Protein AF-A0A5D0MHE4-F1 (afdb_monomer)

InterPro domains:
  IPR003742 RNA methyltransferase RlmH [PF02590] (1-82)
  IPR003742 RNA methyltransferase RlmH [PTHR33603] (1-83)
  IPR029026 tRNA (guanine-N1-)-methyltransferase, N-terminal [G3DSA:3.40.1280.10] (1-83)
  IPR029028 Alpha/beta knot methyltransferases [SSF75217] (1-82)

Foldseek 3Di:
DALPFDEDDLVRVLVVVVVQVVVVHDDDDDFDAPVTDDPVVVVPDPGDYHPDNDDDHRVVVVVSVVVSVVVSCCVVVVPVPPD

Radius of gyration: 13.43 Å; Cα contacts (8 Å, |Δi|>4): 79; chains: 1; bounding box: 35×23×32 Å

Organism: NCBI:txid2703815

Sequence (83 aa):
LDYRGRILTTEKFAEKIDSKLKHGKHVSFYIGNYYGIDENTLKKADLVLSLSRMTFNHELTVLILLEQIYRVDNILFGGNYHK

Nearest PDB structures (foldseek):
  1o6d-assembly1_A  TM=9.438E-01  e=3.948E-06  Thermotoga maritima
  1to0-assembly2_D  TM=9.609E-01  e=1.388E-05  Bacillus subtilis
  5twj-assembly1_C  TM=9.192E-01  e=3.448E-04  Escherichia coli
  1ns5-assembly1_A  TM=9.188E-01  e=7.434E-04  Escherichia coli
  7cf7-assembly1_B  TM=5.797E-01  e=7.450E-03  Escherichia coli K-12

Solvent-accessible surface area (backbone atoms only — not comparable to full-atom values): 5138 Å² total; per-residue (Å²): 77,39,61,88,29,53,75,65,55,70,67,60,46,32,54,54,51,49,57,40,47,77,71,74,42,87,86,83,88,57,74,35,60,98,90,47,70,59,69,74,61,57,72,70,45,97,68,54,40,15,96,40,94,61,89,68,58,61,70,57,48,52,54,54,48,52,53,51,51,53,50,29,48,33,70,76,58,68,67,49,93,86,115

Mean predicted aligned error: 4.09 Å

Structure (mmCIF, N/CA/C/O backbone):
data_AF-A0A5D0MHE4-F1
#
_entry.id   AF-A0A5D0MHE4-F1
#
loop_
_atom_site.group_PDB
_atom_site.id
_atom_site.type_symbol
_atom_site.label_atom_id
_atom_site.label_alt_id
_atom_site.label_comp_id
_atom_site.label_asym_id
_atom_site.label_entity_id
_atom_site.label_seq_id
_atom_site.pdbx_PDB_ins_code
_atom_site.Cartn_x
_atom_site.Cartn_y
_atom_site.Cartn_z
_atom_site.occupancy
_atom_site.B_iso_or_equiv
_atom_site.auth_seq_id
_atom_site.auth_comp_id
_atom_site.auth_asym_id
_atom_site.auth_atom_id
_atom_site.pdbx_PDB_model_num
ATOM 1 N N . LEU A 1 1 ? 5.276 1.681 2.592 1.00 93.81 1 LEU A N 1
ATOM 2 C CA . LEU A 1 1 ? 5.539 0.604 1.623 1.00 93.81 1 LEU A CA 1
ATOM 3 C C . LEU A 1 1 ? 6.832 -0.071 2.014 1.00 93.81 1 LEU A C 1
ATOM 5 O O . LEU A 1 1 ? 7.840 0.611 2.124 1.00 93.81 1 LEU A O 1
ATOM 9 N N . ASP A 1 2 ? 6.778 -1.369 2.283 1.00 93.00 2 ASP A N 1
ATOM 10 C CA . ASP A 1 2 ? 7.937 -2.177 2.671 1.00 93.00 2 ASP A CA 1
ATOM 11 C C . ASP A 1 2 ? 7.743 -3.595 2.124 1.00 93.00 2 ASP A C 1
ATOM 13 O O . ASP A 1 2 ? 6.630 -4.122 2.178 1.00 93.00 2 ASP A O 1
ATOM 17 N N . TYR A 1 3 ? 8.802 -4.216 1.599 1.00 89.75 3 TYR A N 1
ATOM 18 C CA . TYR A 1 3 ? 8.728 -5.550 0.989 1.00 89.75 3 TYR A CA 1
ATOM 19 C C . TYR A 1 3 ? 8.302 -6.641 1.989 1.00 89.75 3 TYR A C 1
ATOM 21 O O . TYR A 1 3 ? 7.708 -7.642 1.588 1.00 89.75 3 TYR A O 1
ATOM 29 N N . ARG A 1 4 ? 8.535 -6.424 3.294 1.00 90.81 4 ARG A N 1
ATOM 30 C CA . ARG A 1 4 ? 8.120 -7.303 4.406 1.00 90.81 4 ARG A CA 1
ATOM 31 C C . ARG A 1 4 ? 6.646 -7.133 4.785 1.00 90.81 4 ARG A C 1
ATOM 33 O O . ARG A 1 4 ? 6.147 -7.830 5.666 1.00 90.81 4 ARG A O 1
ATOM 40 N N . GLY A 1 5 ? 5.963 -6.171 4.169 1.00 94.19 5 GLY A N 1
ATOM 41 C CA . GLY A 1 5 ? 4.558 -5.881 4.401 1.00 94.19 5 GLY A CA 1
ATOM 42 C C . GLY A 1 5 ? 3.614 -6.969 3.899 1.00 94.19 5 GLY A C 1
ATOM 43 O O . GLY A 1 5 ? 3.996 -7.945 3.254 1.00 94.19 5 GLY A O 1
ATOM 44 N N . ARG A 1 6 ? 2.326 -6.767 4.162 1.00 97.06 6 ARG A N 1
ATOM 45 C CA . ARG A 1 6 ? 1.270 -7.636 3.638 1.00 97.06 6 ARG A CA 1
ATOM 46 C C . ARG A 1 6 ? 1.119 -7.406 2.140 1.00 97.06 6 ARG A C 1
ATOM 48 O O . ARG A 1 6 ? 1.048 -6.259 1.710 1.00 97.06 6 ARG A O 1
ATOM 55 N N . ILE A 1 7 ? 1.008 -8.488 1.378 1.00 97.19 7 ILE A N 1
ATOM 56 C CA . ILE A 1 7 ? 0.614 -8.440 -0.031 1.00 97.19 7 ILE A CA 1
ATOM 57 C C . ILE A 1 7 ? -0.908 -8.518 -0.084 1.00 97.19 7 ILE A C 1
ATOM 59 O O 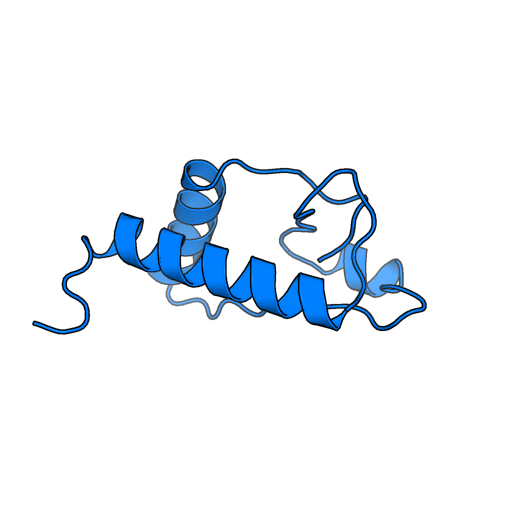. ILE A 1 7 ? -1.504 -9.409 0.524 1.00 97.19 7 ILE A O 1
ATOM 63 N N . LEU A 1 8 ? -1.529 -7.576 -0.785 1.00 97.81 8 LEU A N 1
ATOM 64 C CA . LEU A 1 8 ? -2.972 -7.532 -1.005 1.00 97.81 8 LEU A CA 1
ATOM 65 C C . LEU A 1 8 ? -3.266 -7.697 -2.495 1.00 97.81 8 LEU A C 1
ATOM 67 O O . LEU A 1 8 ? -2.462 -7.293 -3.332 1.00 97.81 8 LEU A O 1
ATOM 71 N N . THR A 1 9 ? -4.435 -8.251 -2.816 1.00 97.81 9 THR A N 1
ATOM 72 C CA . THR A 1 9 ? -5.003 -8.085 -4.157 1.00 97.81 9 THR A CA 1
ATOM 73 C C . THR A 1 9 ? -5.496 -6.649 -4.324 1.00 97.81 9 THR A C 1
ATOM 75 O O . THR A 1 9 ? -5.718 -5.941 -3.332 1.00 97.81 9 THR A O 1
ATOM 78 N N . THR A 1 10 ? -5.705 -6.215 -5.566 1.00 96.75 10 THR A N 1
ATOM 79 C CA . THR A 1 10 ? -6.214 -4.872 -5.861 1.00 96.75 10 THR A CA 1
ATOM 80 C C . THR A 1 10 ? -7.586 -4.633 -5.215 1.00 96.75 10 THR A C 1
ATOM 82 O O . THR A 1 10 ? -7.811 -3.563 -4.658 1.00 96.75 10 THR A O 1
ATOM 85 N N . GLU A 1 11 ? -8.469 -5.635 -5.169 1.00 96.69 11 GLU A N 1
ATOM 86 C CA . GLU A 1 11 ? -9.793 -5.534 -4.535 1.00 96.69 11 GLU A CA 1
ATOM 87 C C . GLU A 1 11 ? -9.670 -5.339 -3.019 1.00 96.69 11 GLU A C 1
ATOM 89 O O . GLU A 1 11 ? -10.303 -4.455 -2.445 1.00 96.69 11 GLU A O 1
ATOM 94 N N . LYS A 1 12 ? -8.797 -6.110 -2.353 1.00 98.00 12 LYS A N 1
ATOM 95 C CA . LYS A 1 12 ? -8.547 -5.949 -0.911 1.00 98.00 12 LYS A CA 1
ATOM 96 C C . LYS A 1 12 ? -7.868 -4.633 -0.575 1.00 98.00 12 LYS A C 1
ATOM 98 O O . LYS A 1 12 ? -8.121 -4.073 0.493 1.00 98.00 12 LYS A O 1
ATOM 103 N N . PHE A 1 13 ? -7.016 -4.136 -1.461 1.00 97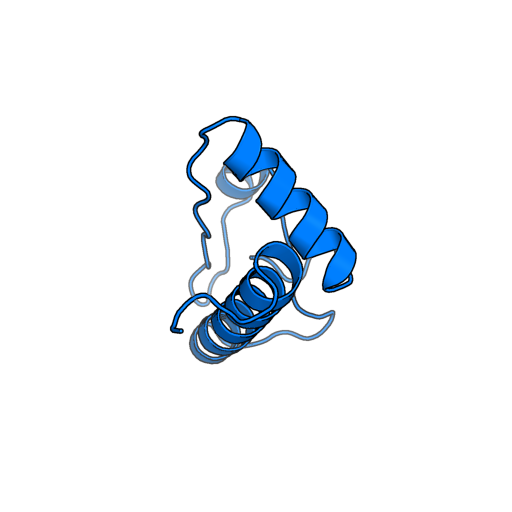.56 13 PHE A N 1
ATOM 104 C CA . PHE A 1 13 ? -6.451 -2.808 -1.313 1.00 97.56 13 PHE A CA 1
ATOM 105 C C . PHE A 1 13 ? -7.539 -1.731 -1.452 1.00 97.56 13 PHE A C 1
ATOM 107 O O . PHE A 1 13 ? -7.638 -0.874 -0.574 1.00 97.56 13 PHE A O 1
ATOM 114 N N . ALA A 1 14 ? -8.424 -1.839 -2.450 1.00 96.69 14 ALA A N 1
ATOM 115 C CA . ALA A 1 14 ? -9.552 -0.927 -2.642 1.00 96.69 14 ALA A CA 1
ATOM 116 C C . ALA A 1 14 ? -10.494 -0.895 -1.428 1.00 96.69 14 ALA A C 1
ATOM 118 O O . ALA A 1 14 ? -10.796 0.183 -0.922 1.00 96.69 14 ALA A O 1
ATOM 119 N N . GLU A 1 15 ? -10.872 -2.060 -0.886 1.00 96.31 15 GLU A N 1
ATOM 120 C CA . GLU A 1 15 ? -11.690 -2.172 0.334 1.00 96.31 15 GLU A CA 1
ATOM 121 C C . GLU A 1 15 ? -11.064 -1.420 1.527 1.00 96.31 15 GLU A C 1
ATOM 123 O O . GLU A 1 15 ? -11.761 -0.765 2.309 1.00 96.31 15 GLU A O 1
ATOM 128 N N . LYS A 1 16 ? -9.735 -1.500 1.692 1.00 96.06 16 LYS A N 1
ATOM 129 C CA . LYS A 1 16 ? -9.024 -0.813 2.782 1.00 96.06 16 LYS A CA 1
ATOM 130 C C . LYS A 1 16 ? -9.015 0.701 2.605 1.00 96.06 16 LYS A C 1
ATOM 132 O O . LYS A 1 16 ? -9.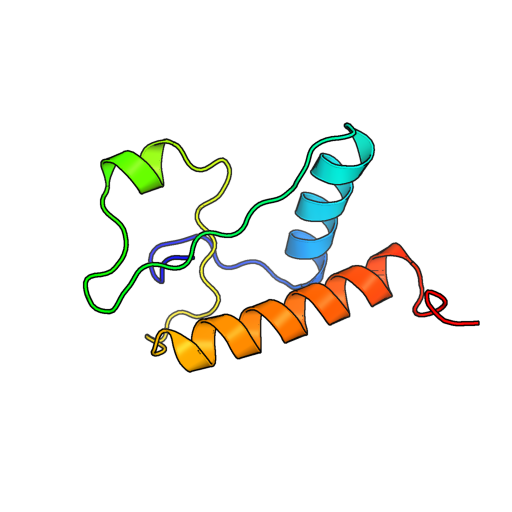178 1.410 3.600 1.00 96.06 16 LYS A O 1
ATOM 137 N N . ILE A 1 17 ? -8.825 1.179 1.378 1.00 95.56 17 ILE A N 1
ATOM 138 C CA . ILE A 1 17 ? -8.859 2.608 1.056 1.00 95.56 17 ILE A CA 1
ATOM 139 C C . ILE A 1 17 ? -10.274 3.161 1.250 1.00 95.56 17 ILE A C 1
ATOM 141 O O . ILE A 1 17 ? -10.444 4.108 2.016 1.00 95.56 17 ILE A O 1
ATOM 145 N N . ASP A 1 18 ? -11.290 2.521 0.668 1.00 95.25 18 ASP A N 1
ATOM 146 C CA . ASP A 1 18 ? -12.702 2.909 0.797 1.00 95.25 18 ASP A CA 1
ATOM 147 C C . ASP A 1 18 ? -13.146 2.998 2.259 1.00 95.25 18 ASP A C 1
ATOM 149 O O . ASP A 1 18 ? -13.743 3.986 2.686 1.00 95.25 18 ASP A O 1
ATOM 153 N N . SER A 1 19 ? -12.759 2.012 3.074 1.00 95.25 19 SER A N 1
ATOM 154 C CA . SER A 1 19 ? -13.029 2.037 4.510 1.00 95.25 19 SER A CA 1
ATOM 155 C C . SER A 1 19 ? -12.458 3.289 5.181 1.00 95.25 19 SER A C 1
ATOM 157 O O . SER A 1 19 ? -13.154 3.915 5.975 1.00 95.25 19 SER A O 1
ATOM 159 N N . LYS A 1 20 ? -11.227 3.712 4.867 1.00 93.94 20 LYS A N 1
ATOM 160 C CA . LYS A 1 20 ? -10.634 4.927 5.456 1.00 93.94 20 LYS A CA 1
ATOM 161 C C . LYS A 1 20 ? -11.335 6.195 4.960 1.00 93.94 20 LYS A C 1
ATOM 163 O O . LYS A 1 20 ? -11.661 7.051 5.785 1.00 93.94 20 LYS A O 1
ATOM 168 N N . LEU A 1 21 ? -11.624 6.278 3.661 1.00 92.62 21 LEU A N 1
ATOM 169 C CA . LEU A 1 21 ? -12.294 7.429 3.047 1.00 92.62 21 LEU A CA 1
ATOM 170 C C . LEU A 1 21 ? -13.717 7.626 3.586 1.00 92.62 21 LEU A C 1
ATOM 172 O O . LEU A 1 21 ? -14.080 8.743 3.943 1.00 92.62 21 LEU A O 1
ATOM 176 N N . LYS A 1 22 ? -14.495 6.548 3.755 1.00 92.81 22 LYS A N 1
ATOM 177 C CA . LYS A 1 22 ? -15.849 6.595 4.343 1.00 92.81 22 LYS A CA 1
ATOM 178 C C . LYS A 1 22 ? -15.881 7.119 5.779 1.00 92.81 22 LYS A C 1
ATOM 180 O O . LYS A 1 22 ? -16.890 7.666 6.205 1.00 92.81 22 LYS A O 1
ATOM 185 N N . HIS A 1 23 ? -14.780 6.990 6.519 1.00 93.69 23 HIS A N 1
ATOM 186 C CA . HIS A 1 23 ? -14.634 7.572 7.858 1.00 93.69 23 HIS A CA 1
ATOM 187 C C . HIS A 1 23 ? -14.091 9.014 7.829 1.00 93.69 23 HIS A C 1
ATOM 189 O O . HIS A 1 23 ? -13.678 9.524 8.870 1.00 93.69 23 HIS A O 1
ATOM 195 N N . GLY A 1 24 ? -14.031 9.653 6.655 1.00 91.44 24 GLY A N 1
ATOM 196 C CA . GLY A 1 24 ? -13.502 11.007 6.480 1.00 91.44 24 GLY A CA 1
ATOM 197 C C . GLY A 1 24 ? -12.005 11.126 6.771 1.00 91.44 24 GLY A C 1
ATOM 198 O O . GLY A 1 24 ? -11.526 12.215 7.076 1.00 91.44 24 GLY A O 1
ATOM 199 N N . LYS A 1 25 ? -11.254 10.015 6.740 1.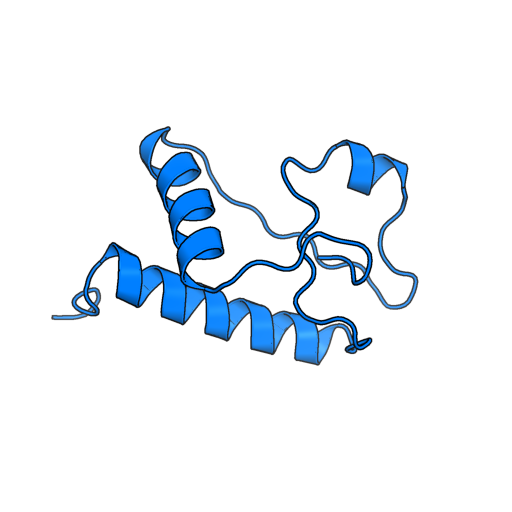00 91.56 25 LYS A N 1
ATOM 200 C CA . LYS A 1 25 ? -9.816 10.019 7.034 1.00 91.56 25 LYS A CA 1
ATOM 201 C C . LYS A 1 25 ? -9.004 10.251 5.767 1.00 91.56 25 LYS A C 1
ATOM 203 O O . LYS A 1 25 ? -9.282 9.663 4.724 1.00 91.56 25 LYS A O 1
ATOM 208 N N . HIS A 1 26 ? -7.933 11.027 5.896 1.00 92.25 26 HIS A N 1
ATOM 209 C CA . HIS A 1 26 ? -6.897 11.102 4.873 1.00 92.25 26 HIS A CA 1
ATOM 210 C C . HIS A 1 26 ? -6.076 9.808 4.847 1.00 92.25 26 HIS A C 1
ATOM 212 O O . HIS A 1 26 ? -5.776 9.229 5.895 1.00 92.25 26 HIS A O 1
ATOM 218 N N . VAL A 1 27 ? -5.698 9.371 3.646 1.00 94.25 27 VAL A N 1
ATOM 219 C CA . VAL A 1 27 ? -4.771 8.256 3.446 1.00 94.25 27 VAL A CA 1
ATOM 220 C C . VAL A 1 27 ? -3.436 8.816 2.982 1.00 94.25 27 VAL A C 1
ATOM 222 O O . VAL A 1 27 ? -3.361 9.467 1.944 1.00 94.25 27 VAL A O 1
ATOM 225 N N . SER A 1 28 ? -2.383 8.527 3.741 1.00 94.94 28 SER A N 1
ATOM 226 C CA . SER A 1 28 ? -1.015 8.919 3.408 1.00 94.94 28 SER A CA 1
ATOM 227 C C . SER A 1 28 ? -0.174 7.680 3.146 1.00 94.94 28 SER A C 1
ATOM 229 O O . SER A 1 28 ? -0.196 6.725 3.925 1.00 94.94 28 SER A O 1
ATOM 231 N N . PHE A 1 29 ? 0.602 7.707 2.066 1.00 95.62 29 PHE A N 1
ATOM 232 C CA . PHE A 1 29 ? 1.570 6.664 1.753 1.00 95.62 29 PHE A CA 1
ATOM 233 C C . PHE A 1 29 ? 2.971 7.138 2.116 1.00 95.62 29 PHE A C 1
ATOM 235 O O . PHE A 1 29 ? 3.367 8.251 1.784 1.00 95.62 29 PHE A O 1
ATOM 242 N N . TYR A 1 30 ? 3.724 6.270 2.783 1.00 94.88 30 TYR A N 1
ATOM 243 C CA . TYR A 1 30 ? 5.127 6.508 3.095 1.00 94.88 30 TYR A CA 1
ATOM 244 C C . TYR A 1 30 ? 5.991 5.503 2.343 1.00 94.88 30 TYR A C 1
ATOM 246 O O . TYR A 1 30 ? 5.753 4.293 2.432 1.00 94.88 30 TYR A O 1
ATOM 254 N N . ILE A 1 31 ? 6.975 5.992 1.596 1.00 92.44 31 ILE A N 1
ATOM 255 C CA . ILE A 1 31 ? 7.924 5.176 0.839 1.00 92.44 31 ILE A CA 1
ATOM 256 C C . ILE A 1 31 ? 9.307 5.487 1.399 1.00 92.44 31 ILE A C 1
ATOM 258 O O . ILE A 1 31 ? 9.708 6.647 1.451 1.00 92.44 31 ILE A O 1
ATOM 262 N N . GLY A 1 32 ? 9.992 4.454 1.886 1.00 86.50 32 GLY A N 1
ATOM 263 C CA . GLY A 1 32 ? 11.337 4.600 2.430 1.00 86.50 32 GLY A CA 1
ATOM 264 C C . GLY A 1 32 ? 12.352 4.931 1.344 1.00 86.50 32 GLY A C 1
ATOM 265 O O . GLY A 1 32 ? 12.139 4.644 0.166 1.00 86.50 32 GLY A O 1
ATOM 266 N N . ASN A 1 33 ? 13.479 5.505 1.753 1.00 83.06 33 ASN A N 1
ATOM 267 C CA . ASN A 1 33 ? 14.621 5.692 0.865 1.00 83.06 33 ASN A CA 1
ATO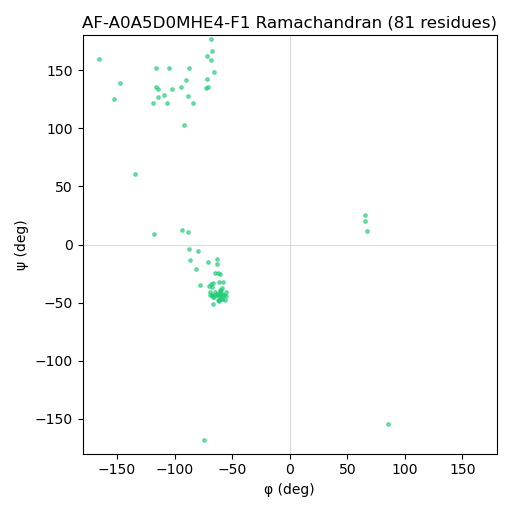M 268 C C . ASN A 1 33 ? 15.338 4.347 0.621 1.00 83.06 33 ASN A C 1
ATOM 270 O O . ASN A 1 33 ? 14.841 3.275 0.965 1.00 83.06 33 ASN A O 1
ATOM 274 N N . TYR A 1 34 ? 16.531 4.387 0.034 1.00 80.44 34 TYR A N 1
ATOM 275 C CA . TYR A 1 34 ? 17.311 3.187 -0.273 1.00 80.44 34 TYR A CA 1
ATOM 276 C C . TYR A 1 34 ? 17.743 2.364 0.960 1.00 80.44 34 TYR A C 1
ATOM 278 O O . TYR A 1 34 ? 18.069 1.190 0.807 1.00 80.44 34 TYR A O 1
ATOM 286 N N . TYR A 1 35 ? 17.706 2.931 2.173 1.00 85.00 35 TYR A N 1
ATOM 287 C CA . TYR A 1 35 ? 17.908 2.193 3.428 1.00 85.00 35 TYR A CA 1
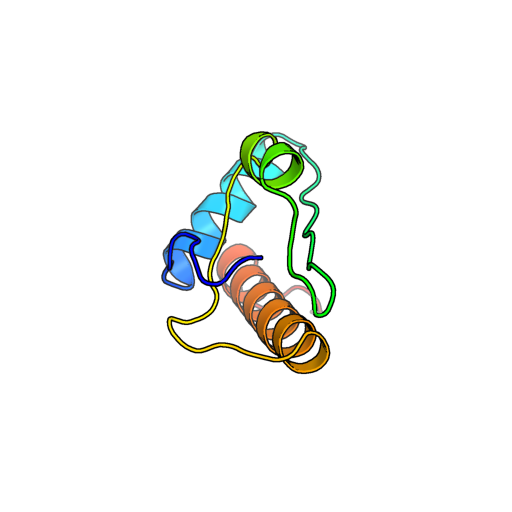ATOM 288 C C . TYR A 1 35 ? 16.613 1.578 3.988 1.00 85.00 35 TYR A C 1
ATOM 290 O O . TYR A 1 35 ? 16.651 0.871 4.994 1.00 85.00 35 TYR A O 1
ATOM 298 N N . GLY A 1 36 ? 15.468 1.823 3.349 1.00 86.12 36 GLY A N 1
ATOM 299 C CA . GLY A 1 36 ? 14.158 1.366 3.799 1.00 86.12 36 GLY A CA 1
ATOM 300 C C . GLY A 1 36 ? 13.502 2.304 4.814 1.00 86.12 36 GLY A C 1
ATOM 301 O O . GLY A 1 36 ? 13.731 3.513 4.819 1.00 86.12 36 GLY A O 1
ATOM 302 N N . ILE A 1 37 ? 12.616 1.739 5.638 1.00 91.31 37 ILE A N 1
ATOM 303 C CA . ILE A 1 37 ? 11.860 2.448 6.679 1.00 91.31 37 ILE A CA 1
ATOM 304 C C . ILE A 1 37 ? 12.275 1.876 8.035 1.00 91.31 37 ILE A C 1
ATOM 306 O O . ILE A 1 37 ? 12.355 0.655 8.194 1.00 91.31 37 ILE A O 1
ATOM 310 N N . ASP A 1 38 ? 12.517 2.747 9.015 1.00 92.81 38 ASP A N 1
ATOM 311 C CA . ASP A 1 38 ? 12.863 2.323 10.368 1.00 92.81 38 ASP A CA 1
ATOM 312 C C . ASP A 1 38 ? 11.697 1.583 11.049 1.00 92.81 38 ASP A C 1
ATOM 314 O O . ASP A 1 38 ? 10.513 1.856 10.820 1.00 92.81 38 ASP A O 1
ATOM 318 N N . GLU A 1 39 ? 12.027 0.631 11.922 1.00 92.50 39 GLU A N 1
ATOM 319 C CA . GLU A 1 39 ? 11.021 -0.215 12.568 1.00 92.50 39 GLU A CA 1
ATOM 320 C C . GLU A 1 39 ? 10.029 0.566 13.436 1.00 92.50 39 GLU A C 1
ATOM 322 O O . GLU A 1 39 ? 8.867 0.171 13.548 1.00 92.50 39 GLU A O 1
ATOM 327 N N . ASN A 1 40 ? 10.456 1.671 14.052 1.00 94.12 40 ASN A N 1
ATOM 328 C CA . ASN A 1 40 ? 9.582 2.471 14.907 1.00 94.12 40 ASN A CA 1
ATOM 329 C C . ASN A 1 40 ? 8.517 3.191 14.075 1.00 94.12 40 ASN A C 1
ATOM 331 O O . ASN A 1 40 ? 7.367 3.286 14.506 1.00 94.12 40 ASN A O 1
ATOM 335 N N . THR A 1 41 ? 8.865 3.640 12.871 1.00 92.12 41 THR A N 1
ATOM 336 C CA . THR A 1 41 ? 7.913 4.181 11.896 1.00 92.12 41 THR A CA 1
ATOM 337 C C . THR A 1 41 ? 6.974 3.098 11.374 1.00 92.12 41 THR A C 1
ATOM 339 O O . THR A 1 41 ? 5.762 3.315 11.341 1.00 92.12 41 THR A O 1
ATOM 342 N N . LEU A 1 42 ? 7.480 1.902 11.048 1.00 94.00 42 LEU A N 1
ATOM 343 C CA . LEU A 1 42 ? 6.632 0.783 10.609 1.00 94.00 42 LEU A CA 1
ATOM 344 C C . LEU A 1 42 ? 5.595 0.384 11.669 1.00 94.00 42 LEU A C 1
ATOM 346 O O . LEU A 1 42 ? 4.445 0.129 11.323 1.00 94.00 42 LEU A O 1
ATOM 350 N N . LYS A 1 43 ? 5.965 0.392 12.956 1.00 94.44 43 LYS A N 1
ATOM 351 C CA . LYS A 1 43 ? 5.050 0.094 14.075 1.00 94.44 43 LYS A CA 1
ATOM 352 C C . LYS A 1 43 ? 3.915 1.110 14.233 1.00 94.44 43 LYS A C 1
ATOM 354 O O . LYS A 1 43 ? 2.881 0.767 14.795 1.00 94.44 43 LYS A O 1
ATOM 359 N N . LYS A 1 44 ? 4.099 2.347 13.763 1.00 95.00 44 LYS A N 1
ATOM 360 C CA . LYS A 1 44 ? 3.074 3.404 13.806 1.00 95.00 44 LYS A CA 1
ATOM 361 C C . LYS A 1 44 ? 2.132 3.366 12.602 1.00 95.00 44 LYS A C 1
ATOM 363 O O . LYS A 1 44 ? 1.113 4.051 12.617 1.00 95.00 44 LYS A O 1
ATOM 368 N N . ALA A 1 45 ? 2.472 2.620 11.553 1.00 95.38 45 ALA A N 1
ATOM 369 C CA . ALA A 1 45 ? 1.661 2.557 10.350 1.00 95.38 45 ALA A CA 1
ATOM 370 C C . ALA A 1 45 ? 0.380 1.745 10.590 1.00 95.38 45 ALA A C 1
ATOM 372 O O . ALA A 1 45 ? 0.423 0.624 11.092 1.00 95.38 45 ALA A O 1
ATOM 373 N N . ASP A 1 46 ? -0.755 2.272 10.126 1.00 95.19 46 ASP A N 1
ATOM 374 C CA . ASP A 1 46 ? -2.033 1.544 10.098 1.00 95.19 46 ASP A CA 1
ATOM 375 C C . ASP A 1 46 ? -1.948 0.239 9.282 1.00 95.19 46 ASP A C 1
ATOM 377 O O . ASP A 1 46 ? -2.666 -0.730 9.535 1.00 95.19 46 ASP A O 1
ATOM 381 N N . LEU A 1 47 ? -1.105 0.245 8.247 1.00 95.44 47 LEU A N 1
ATOM 382 C CA . LEU A 1 47 ? -0.867 -0.875 7.349 1.00 95.44 47 LEU A CA 1
ATOM 383 C C . LEU A 1 47 ? 0.542 -0.774 6.762 1.00 95.44 47 LEU A C 1
ATOM 385 O O . LEU A 1 47 ? 0.882 0.202 6.094 1.00 95.44 47 LEU A O 1
ATOM 389 N N . VAL A 1 48 ? 1.328 -1.835 6.924 1.00 96.69 48 VAL A N 1
ATOM 390 C CA . VAL A 1 48 ? 2.553 -2.037 6.146 1.00 96.69 48 VAL A CA 1
ATOM 391 C C . VAL A 1 48 ? 2.193 -2.858 4.908 1.00 96.69 48 VAL A C 1
ATOM 393 O O . VAL A 1 48 ? 1.955 -4.063 5.002 1.00 96.69 48 VAL A O 1
ATOM 396 N N . LEU A 1 49 ? 2.101 -2.187 3.760 1.00 96.88 49 LEU A N 1
ATOM 397 C CA . LEU A 1 49 ? 1.786 -2.788 2.461 1.00 96.88 49 LEU A CA 1
ATOM 398 C C . LEU A 1 49 ? 3.072 -3.132 1.695 1.00 96.88 49 LEU A C 1
ATOM 400 O O . LEU A 1 49 ? 3.988 -2.305 1.622 1.00 96.88 49 LEU A O 1
ATOM 404 N N . SER A 1 50 ? 3.090 -4.326 1.103 1.00 96.19 50 SER A N 1
ATOM 405 C CA . SER A 1 50 ? 4.098 -4.787 0.149 1.00 96.19 50 SER A CA 1
ATOM 406 C C . SER A 1 50 ? 3.485 -4.879 -1.249 1.00 96.19 50 SER A C 1
ATOM 408 O O . SER A 1 50 ? 2.426 -5.483 -1.421 1.00 96.19 50 SER A O 1
ATOM 410 N N . LEU A 1 51 ? 4.143 -4.272 -2.242 1.00 96.00 51 LEU A N 1
ATOM 411 C CA . LEU A 1 51 ? 3.711 -4.319 -3.647 1.00 96.00 51 LEU A CA 1
ATOM 412 C C . LEU A 1 51 ? 4.137 -5.618 -4.348 1.00 96.00 51 LEU A C 1
ATOM 414 O O . LEU A 1 51 ? 3.578 -5.977 -5.378 1.00 96.00 51 LEU A O 1
ATOM 418 N N . SER A 1 52 ? 5.150 -6.308 -3.819 1.00 94.06 52 SER A N 1
ATOM 419 C CA . SER A 1 52 ? 5.692 -7.545 -4.378 1.00 94.06 52 SER A CA 1
ATOM 420 C C . SER A 1 52 ? 6.584 -8.246 -3.356 1.00 94.06 52 SER A C 1
ATOM 422 O O . SER A 1 52 ? 7.124 -7.621 -2.449 1.00 94.06 52 SER A O 1
ATOM 424 N N . ARG A 1 53 ? 6.814 -9.550 -3.546 1.00 93.12 53 ARG A N 1
ATOM 425 C CA . ARG A 1 53 ? 7.898 -10.264 -2.845 1.00 93.12 53 ARG A CA 1
ATOM 426 C C . ARG A 1 53 ? 9.291 -9.864 -3.346 1.00 93.12 53 ARG A C 1
ATOM 428 O O . ARG A 1 53 ? 10.277 -10.202 -2.703 1.00 93.12 53 ARG A O 1
ATOM 435 N N . MET A 1 54 ? 9.369 -9.199 -4.498 1.00 93.56 54 MET A N 1
ATOM 436 C CA . MET A 1 54 ? 10.608 -8.683 -5.074 1.00 93.56 54 MET A CA 1
ATOM 437 C C . MET A 1 54 ? 10.928 -7.285 -4.543 1.00 93.56 54 MET A C 1
ATOM 439 O O . MET A 1 54 ? 10.033 -6.503 -4.222 1.00 93.56 54 MET A O 1
ATOM 443 N N . THR A 1 55 ? 12.219 -6.962 -4.509 1.00 90.31 55 THR A N 1
ATOM 444 C CA . THR A 1 55 ? 12.705 -5.632 -4.141 1.00 90.31 55 THR A CA 1
ATOM 445 C C . THR A 1 55 ? 12.670 -4.713 -5.355 1.00 90.31 55 THR A C 1
ATOM 447 O O . THR A 1 55 ? 13.323 -4.982 -6.361 1.00 90.31 55 THR A O 1
ATOM 450 N N . PHE A 1 56 ? 11.940 -3.608 -5.243 1.00 91.00 56 PHE A N 1
ATOM 451 C CA . PHE A 1 56 ? 11.951 -2.529 -6.226 1.00 91.00 56 PHE A CA 1
ATOM 452 C C . PHE A 1 56 ? 12.747 -1.341 -5.694 1.00 91.00 56 PHE A C 1
ATOM 454 O O . PHE A 1 56 ? 12.807 -1.114 -4.485 1.00 91.00 56 PHE A O 1
ATOM 461 N N . ASN A 1 57 ? 13.342 -0.561 -6.599 1.00 91.31 57 ASN A N 1
ATOM 462 C CA . ASN A 1 57 ? 13.889 0.734 -6.215 1.00 91.31 57 ASN A CA 1
ATOM 463 C C . ASN A 1 57 ? 12.744 1.699 -5.838 1.00 91.31 57 ASN A C 1
ATOM 465 O O . ASN A 1 57 ? 11.560 1.442 -6.093 1.00 91.31 57 ASN A O 1
ATOM 469 N N . HIS A 1 58 ? 13.097 2.816 -5.205 1.00 90.50 58 HIS A N 1
ATOM 470 C CA . HIS A 1 58 ? 12.119 3.811 -4.764 1.00 90.50 58 HIS A CA 1
ATOM 471 C C . HIS A 1 58 ? 11.274 4.355 -5.933 1.00 90.50 58 HIS A C 1
ATOM 473 O O 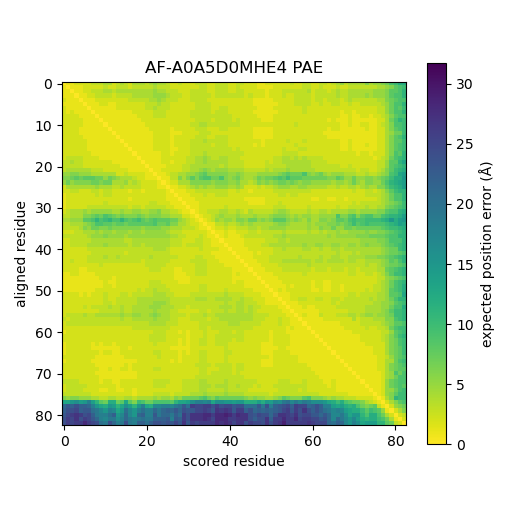. HIS A 1 58 ? 10.056 4.454 -5.817 1.00 90.50 58 HIS A O 1
ATOM 479 N N . GLU A 1 59 ? 11.901 4.657 -7.073 1.00 92.50 59 GLU A N 1
ATOM 480 C CA . GLU A 1 59 ? 11.235 5.242 -8.247 1.00 92.50 59 GLU A CA 1
ATOM 481 C C . GLU A 1 59 ? 10.151 4.319 -8.820 1.00 92.50 59 GLU A C 1
ATOM 483 O O . GLU A 1 59 ? 9.011 4.735 -9.024 1.00 92.50 59 GLU A O 1
ATOM 488 N N . LEU A 1 60 ? 10.469 3.037 -9.006 1.00 94.56 60 LEU A N 1
ATOM 489 C CA . LEU A 1 60 ? 9.519 2.044 -9.496 1.00 94.56 60 LEU A CA 1
ATOM 490 C C . LEU A 1 60 ? 8.418 1.765 -8.467 1.00 94.56 60 LEU A C 1
ATOM 492 O O . LEU A 1 60 ? 7.265 1.559 -8.836 1.00 94.56 60 LEU A O 1
ATOM 496 N N . THR A 1 61 ? 8.749 1.809 -7.174 1.00 94.62 61 THR A N 1
ATOM 497 C CA . THR A 1 61 ? 7.762 1.675 -6.094 1.00 94.62 61 THR A CA 1
ATOM 498 C C . THR A 1 61 ? 6.706 2.779 -6.164 1.00 94.62 61 THR A C 1
ATOM 500 O O . THR A 1 61 ? 5.518 2.486 -6.031 1.00 94.62 61 THR A O 1
ATOM 503 N N . V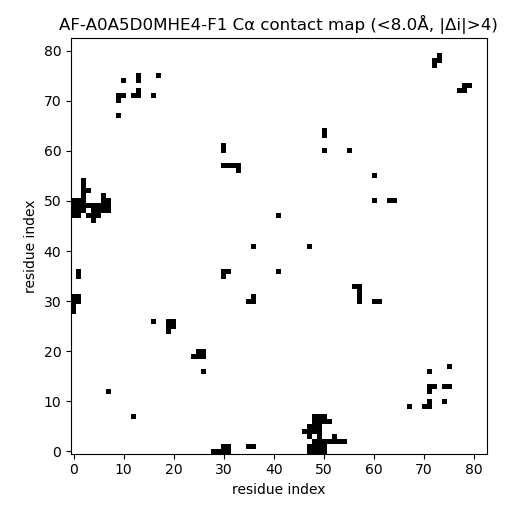AL A 1 62 ? 7.114 4.030 -6.416 1.00 95.31 62 VAL A N 1
ATOM 504 C CA . VAL A 1 62 ? 6.188 5.155 -6.633 1.00 95.31 62 VAL A CA 1
ATOM 505 C C . VAL A 1 62 ? 5.305 4.893 -7.852 1.00 95.31 62 VAL A C 1
ATOM 507 O O . VAL A 1 62 ? 4.087 5.024 -7.755 1.00 95.31 62 VAL A O 1
ATOM 510 N N . LEU A 1 63 ? 5.897 4.486 -8.979 1.00 97.00 63 LEU A N 1
ATOM 511 C CA . LEU A 1 63 ? 5.159 4.256 -10.222 1.00 97.00 63 LEU A CA 1
ATOM 512 C C . LEU A 1 63 ? 4.094 3.159 -10.072 1.00 97.00 63 LEU A C 1
ATOM 514 O O . LEU A 1 63 ? 2.939 3.362 -10.445 1.00 97.00 63 LEU A O 1
ATOM 518 N N . ILE A 1 64 ? 4.462 2.018 -9.485 1.00 96.75 64 ILE A N 1
ATOM 519 C CA . ILE A 1 64 ? 3.532 0.905 -9.248 1.00 96.75 64 ILE A CA 1
ATOM 520 C C . ILE A 1 64 ? 2.442 1.321 -8.255 1.00 96.75 64 ILE A C 1
ATOM 522 O O . ILE A 1 64 ? 1.274 0.996 -8.458 1.00 96.75 64 ILE A O 1
ATOM 526 N N . LEU A 1 65 ? 2.790 2.060 -7.195 1.00 97.31 65 LEU A N 1
ATOM 527 C CA . LEU A 1 65 ? 1.796 2.559 -6.247 1.00 97.31 65 LEU A CA 1
ATOM 528 C C . LEU A 1 65 ? 0.775 3.477 -6.932 1.00 97.31 65 LEU A C 1
ATOM 530 O O . LEU A 1 65 ? -0.419 3.312 -6.699 1.00 97.31 65 LEU A O 1
ATOM 534 N N . LEU A 1 66 ? 1.223 4.423 -7.764 1.00 97.31 66 LEU A N 1
ATOM 535 C CA . LEU A 1 66 ? 0.335 5.337 -8.491 1.00 97.31 66 LEU A CA 1
ATOM 536 C C . LEU A 1 66 ? -0.630 4.581 -9.407 1.00 97.31 66 LEU A C 1
ATOM 538 O O . LEU A 1 66 ? -1.820 4.886 -9.436 1.00 97.31 66 LEU A O 1
ATOM 542 N N . GLU A 1 67 ? -0.140 3.560 -10.106 1.00 97.62 67 GLU A N 1
ATOM 543 C CA . GLU A 1 67 ? -0.969 2.706 -10.954 1.00 97.62 67 GLU A CA 1
ATOM 544 C C . GLU A 1 67 ? -2.029 1.947 -10.138 1.00 97.62 67 GLU A C 1
ATOM 546 O O . GLU A 1 67 ? -3.204 1.925 -10.512 1.00 97.62 67 GLU A O 1
ATOM 551 N N . GLN A 1 68 ? -1.658 1.408 -8.972 1.00 97.38 68 GLN A N 1
ATOM 552 C CA . GLN A 1 68 ? -2.613 0.734 -8.091 1.00 97.38 68 GLN A CA 1
ATOM 553 C C . GLN A 1 68 ? -3.628 1.706 -7.486 1.00 97.38 68 GLN A C 1
ATOM 555 O O . GLN A 1 68 ? -4.796 1.349 -7.365 1.00 97.38 68 GLN A O 1
ATOM 560 N N . ILE A 1 69 ? -3.228 2.937 -7.149 1.00 95.62 69 ILE A N 1
ATOM 561 C CA . ILE A 1 69 ? -4.161 3.988 -6.715 1.00 95.62 69 ILE A CA 1
ATOM 562 C C . ILE A 1 69 ? -5.163 4.293 -7.832 1.00 95.62 69 ILE A C 1
ATOM 564 O O . ILE A 1 69 ? -6.361 4.337 -7.569 1.00 95.62 69 ILE A O 1
ATOM 568 N N . TYR A 1 70 ? -4.702 4.419 -9.079 1.00 95.19 70 TYR A N 1
ATOM 569 C CA . TYR A 1 70 ? -5.580 4.613 -10.233 1.00 95.19 70 TYR A CA 1
ATOM 570 C C . TYR A 1 70 ? -6.561 3.443 -10.426 1.00 95.19 70 TYR A C 1
ATOM 572 O O . TYR A 1 70 ? -7.743 3.654 -10.694 1.00 95.19 70 TYR A O 1
ATOM 580 N N . ARG A 1 71 ? -6.124 2.189 -10.250 1.00 95.44 71 ARG A N 1
ATOM 581 C CA . ARG A 1 71 ? -7.040 1.033 -10.287 1.00 95.44 71 ARG A CA 1
ATOM 582 C C . ARG A 1 71 ? -8.061 1.059 -9.159 1.00 95.44 71 ARG A C 1
ATOM 584 O O . ARG A 1 71 ? -9.228 0.772 -9.406 1.00 95.44 71 ARG A O 1
ATOM 591 N N . VAL A 1 72 ? -7.632 1.389 -7.942 1.00 95.56 72 VAL A N 1
ATOM 592 C CA . VAL A 1 72 ? -8.531 1.532 -6.791 1.00 95.56 72 VAL A CA 1
ATOM 593 C C . VAL A 1 72 ? -9.584 2.596 -7.077 1.00 95.56 72 VAL A C 1
ATOM 595 O O . VAL A 1 72 ? -10.763 2.326 -6.885 1.00 95.56 72 VAL A O 1
ATOM 598 N N . ASP A 1 73 ? -9.188 3.756 -7.596 1.00 92.94 73 ASP A N 1
ATOM 599 C CA . ASP A 1 73 ? -10.111 4.826 -7.979 1.00 92.94 73 ASP A CA 1
ATOM 600 C C . ASP A 1 73 ? -11.165 4.339 -8.989 1.00 92.94 73 ASP A C 1
ATOM 602 O O . ASP A 1 73 ? -12.368 4.480 -8.764 1.00 92.94 73 ASP A O 1
ATOM 606 N N . ASN A 1 74 ? -10.734 3.630 -10.038 1.00 92.50 74 ASN A N 1
ATOM 607 C CA . ASN A 1 74 ? -11.648 3.028 -11.011 1.00 92.50 74 ASN A CA 1
ATOM 608 C C . ASN A 1 74 ? -12.611 2.005 -10.389 1.00 92.50 74 ASN A C 1
ATOM 610 O O . ASN A 1 74 ? -13.776 1.961 -10.778 1.00 92.50 74 ASN A O 1
ATOM 614 N N . ILE A 1 75 ? -12.148 1.185 -9.440 1.00 93.50 75 ILE A N 1
ATOM 615 C CA . ILE A 1 75 ? -12.988 0.200 -8.740 1.00 93.50 75 ILE A CA 1
ATOM 616 C C . ILE A 1 75 ? -14.028 0.900 -7.860 1.00 93.50 75 ILE A C 1
ATOM 618 O O . ILE A 1 75 ? -15.184 0.485 -7.837 1.00 93.50 75 ILE A O 1
ATOM 622 N N . LEU A 1 76 ? -13.628 1.946 -7.135 1.00 91.31 76 LEU A N 1
ATOM 623 C CA . LEU A 1 76 ? -14.498 2.625 -6.175 1.00 91.31 76 LEU A CA 1
ATOM 624 C C . LEU A 1 76 ? -15.504 3.566 -6.845 1.00 91.31 76 LEU A C 1
ATOM 626 O O . LEU A 1 76 ? -16.639 3.669 -6.382 1.00 91.31 76 LEU A O 1
ATOM 630 N N . PHE A 1 77 ? -15.113 4.224 -7.936 1.00 86.50 77 PHE A N 1
ATOM 631 C CA . PHE A 1 77 ? -15.909 5.275 -8.582 1.00 86.50 77 PHE A CA 1
ATOM 632 C C . PHE A 1 77 ? -16.316 4.938 -10.025 1.00 86.50 77 PHE A C 1
ATOM 634 O O . PHE A 1 77 ? -16.856 5.780 -10.746 1.00 86.50 77 PHE A O 1
ATOM 641 N N . GLY A 1 78 ? -16.084 3.696 -10.462 1.00 74.88 78 GLY A N 1
ATOM 642 C CA . GLY A 1 78 ? -16.561 3.173 -11.744 1.00 74.88 78 GLY A CA 1
ATOM 643 C C . GLY A 1 78 ? -15.955 3.850 -12.976 1.00 74.88 78 GLY A C 1
ATOM 644 O O . GLY A 1 78 ? -16.605 3.890 -14.018 1.00 74.88 78 GLY A O 1
ATOM 645 N N . GLY A 1 79 ? -14.754 4.430 -12.859 1.00 59.81 79 GLY A N 1
ATOM 646 C CA . GLY A 1 79 ? -14.041 5.095 -13.960 1.00 59.81 79 GLY A CA 1
ATOM 647 C C . GLY A 1 79 ? -14.688 6.383 -14.487 1.00 59.81 79 GLY A C 1
ATOM 648 O O . GLY A 1 79 ? -14.272 6.894 -15.523 1.00 59.81 79 GLY A O 1
ATOM 649 N N . ASN A 1 80 ? -15.687 6.933 -13.789 1.00 51.97 80 ASN A N 1
ATOM 650 C CA . ASN A 1 80 ? -16.397 8.151 -14.203 1.00 51.97 80 ASN A CA 1
ATOM 651 C C . ASN A 1 80 ? -15.816 9.440 -13.602 1.00 51.97 80 ASN A C 1
ATOM 653 O O . ASN A 1 80 ? -16.452 10.485 -13.699 1.00 51.97 80 ASN A O 1
ATOM 657 N N . TYR A 1 81 ? -14.623 9.408 -12.995 1.00 50.16 81 TYR A N 1
ATOM 658 C CA . TYR A 1 81 ? -14.064 10.590 -12.322 1.00 50.16 81 TYR A CA 1
ATOM 659 C C . TYR A 1 81 ? -13.796 11.771 -13.287 1.00 50.16 81 TYR A C 1
ATOM 661 O O . TYR A 1 81 ? -13.637 12.905 -12.842 1.00 50.16 81 TYR A O 1
ATOM 669 N N . HIS A 1 82 ? -13.836 11.531 -14.607 1.00 45.22 82 HIS A N 1
ATOM 670 C CA . HIS A 1 82 ? -13.857 12.546 -15.670 1.00 45.22 82 HIS A CA 1
ATOM 671 C C . HIS A 1 82 ? -14.909 12.247 -16.764 1.00 45.22 82 HIS A C 1
ATOM 673 O O . HIS A 1 82 ? -14.560 12.073 -17.933 1.00 45.22 82 HIS A O 1
ATOM 679 N N . LYS A 1 83 ? -16.196 12.186 -16.409 1.00 41.72 83 LYS A N 1
ATOM 680 C CA . LYS A 1 83 ? -17.290 12.456 -17.361 1.00 41.72 83 LYS A CA 1
ATOM 681 C C . LYS A 1 83 ? -18.064 13.695 -16.948 1.00 41.72 83 LYS A C 1
ATOM 683 O O . LYS A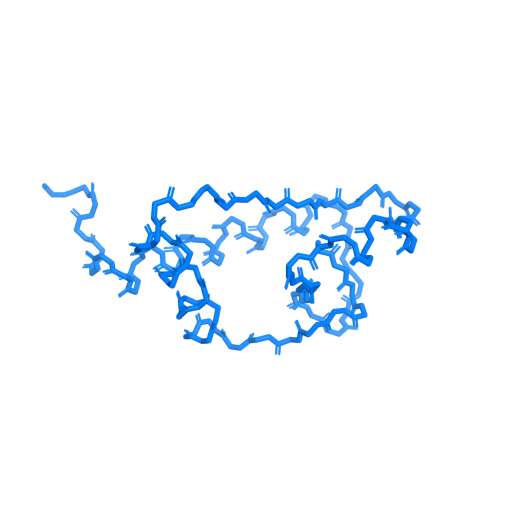 1 83 ? -18.276 13.860 -15.729 1.00 41.72 83 LYS A O 1
#

Secondary structure (DSSP, 8-state):
--TTSEE--HHHHHHHHHHHHHTT--------BTTB--HHHHHH-S--EES-SS---HHHHHHHHHHHHHHHHHHHHTT-TT-

pLDDT: mean 90.86, std 11.21, range [41.72, 98.0]